Protein AF-A0A2V5MCS7-F1 (afdb_monomer)

Sequence (95 aa):
VQAITQTRDGYLWIGTRDGLARFDGVAFTVFRTESHEGLGSDDIRVLREDSSGRLWVGTFNGGLSSYANGKFTHHTTRDGLPGNGVDWSAWKVTG

Secondary structure (DSSP, 8-state):
--EEEE-TTS-EEEEETTEEEEE-SS-EEEE-TTT-TT---S-EEEEEE-TTSPEEEEESSS-EEEEETTEEEEE-GGGT-S-SS--GGGTTS--

Solvent-accessible surface area (backbone atoms only — not comparable to full-atom values): 5342 Å² total; per-residue (Å²): 122,63,26,70,40,73,45,96,91,66,36,39,35,37,20,21,77,82,12,42,36,38,32,73,89,84,54,76,48,79,45,38,48,96,81,34,74,30,48,48,38,29,33,23,56,42,61,46,70,50,97,86,68,36,36,38,37,31,12,62,73,26,11,37,18,37,39,48,96,94,40,52,42,61,43,39,51,91,74,69,41,96,52,33,61,72,59,89,80,72,76,84,81,78,131

Foldseek 3Di:
DQDWDAFPVGWIWDFAQQFIWIDPPPDIDTDAVVVAPQDQHSRWHDWDADPVRKIWTQHALRAIWIDDPRHIHHDAVVNVPPHSHPDPPPPPPDD

Nearest PDB structures (foldseek):
  4a2l-assembly2_D  TM=8.772E-01  e=1.116E-04  Bacteroides thetaiotaomicron VPI-5482
  4a2m-assembly2_D  TM=8.739E-01  e=9.970E-05  Bacteroides thetaiotaomicron VPI-5482
  4a2m-assembly2_C  TM=8.747E-01  e=1.181E-04  Bacteroides thetaiotaomicron VPI-5482
  4a2m-assembly1_B  TM=8.738E-01  e=1.055E-04  Bacteroides thetaiotaomicron VPI-5482
  4a2l-assembly1_B  TM=8.717E-01  e=2.328E-04  Bacteroides thetaiotaomicron VPI-5482

Mean predicted aligned error: 6.32 Å

pLDDT: mean 87.17, std 16.76, range [36.97, 98.69]

Structure (mmCIF, N/CA/C/O backbone):
data_AF-A0A2V5MCS7-F1
#
_entry.id   AF-A0A2V5MCS7-F1
#
loop_
_atom_site.group_PDB
_atom_site.id
_atom_site.type_symbol
_atom_site.label_atom_id
_atom_site.label_alt_id
_atom_site.label_comp_id
_atom_site.label_asym_id
_atom_site.label_entity_id
_atom_site.label_seq_id
_atom_site.pdbx_PDB_ins_code
_atom_site.Cartn_x
_atom_site.Cartn_y
_atom_site.Cartn_z
_atom_site.occupancy
_atom_site.B_iso_or_equiv
_atom_site.auth_seq_id
_atom_site.auth_comp_id
_atom_site.auth_asym_id
_atom_site.auth_atom_id
_atom_site.pdbx_PDB_model_num
ATOM 1 N N . VAL A 1 1 ? -10.047 -11.302 -4.236 1.00 86.75 1 VAL A N 1
ATOM 2 C CA . VAL A 1 1 ? -9.218 -10.912 -3.073 1.00 86.75 1 VAL A CA 1
ATOM 3 C C . VAL A 1 1 ? -7.971 -11.776 -3.072 1.00 86.75 1 VAL A C 1
ATOM 5 O O . VAL A 1 1 ? -8.107 -12.980 -3.248 1.00 86.75 1 VAL A O 1
ATOM 8 N N . GLN A 1 2 ? -6.790 -11.169 -2.969 1.00 95.25 2 GLN A N 1
ATOM 9 C CA . GLN A 1 2 ? -5.485 -11.852 -2.981 1.00 95.25 2 GLN A CA 1
ATOM 10 C C . GLN A 1 2 ? -4.744 -11.717 -1.651 1.00 95.25 2 GLN A C 1
ATOM 12 O O . GLN A 1 2 ? -4.045 -12.641 -1.252 1.00 95.25 2 GLN A O 1
ATOM 17 N N . ALA A 1 3 ? -4.932 -10.595 -0.958 1.00 96.69 3 ALA A N 1
ATOM 18 C CA . ALA A 1 3 ? -4.349 -10.335 0.349 1.00 96.69 3 ALA A CA 1
ATOM 19 C C . ALA A 1 3 ? -5.344 -9.574 1.225 1.00 96.69 3 ALA A C 1
ATOM 21 O O . ALA A 1 3 ? -6.196 -8.842 0.717 1.00 96.69 3 ALA A O 1
ATOM 22 N N 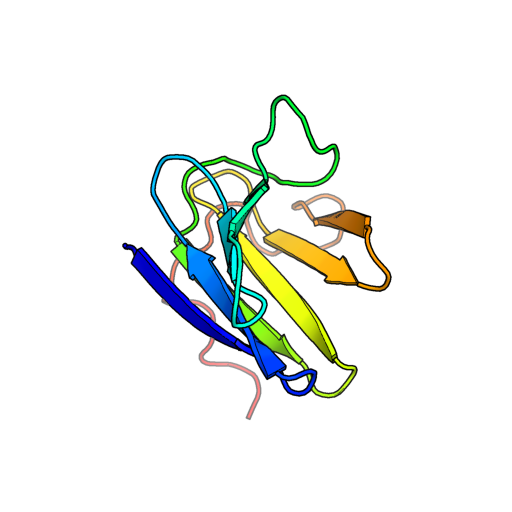. ILE A 1 4 ? -5.218 -9.733 2.537 1.00 98.06 4 ILE A N 1
ATOM 23 C CA . ILE A 1 4 ? -5.982 -8.980 3.526 1.00 98.06 4 ILE A CA 1
ATOM 24 C C . ILE A 1 4 ? -5.121 -8.781 4.773 1.00 98.06 4 ILE A C 1
ATOM 26 O O . ILE A 1 4 ? -4.441 -9.710 5.203 1.00 98.06 4 ILE A O 1
ATOM 30 N N . THR A 1 5 ? -5.128 -7.579 5.341 1.00 98.38 5 THR A N 1
ATOM 31 C CA . THR A 1 5 ? -4.506 -7.304 6.642 1.00 98.38 5 THR A CA 1
ATOM 32 C C . THR A 1 5 ? -5.298 -6.231 7.366 1.00 98.38 5 THR A C 1
ATOM 34 O O . THR A 1 5 ? -5.761 -5.280 6.743 1.00 98.38 5 THR A O 1
ATOM 37 N N . GLN A 1 6 ? -5.439 -6.360 8.680 1.00 98.25 6 GLN A N 1
ATOM 38 C CA . GLN A 1 6 ? -5.853 -5.241 9.517 1.00 98.25 6 GLN A CA 1
ATOM 39 C C . GLN A 1 6 ? -4.595 -4.530 10.015 1.00 98.25 6 GLN A C 1
ATOM 41 O O . GLN A 1 6 ? -3.641 -5.200 10.412 1.00 98.25 6 GLN A O 1
ATOM 46 N N . THR A 1 7 ? -4.574 -3.203 9.948 1.00 97.75 7 THR A N 1
ATOM 47 C CA . THR A 1 7 ? -3.491 -2.384 10.503 1.00 97.75 7 THR A CA 1
ATOM 48 C C . THR A 1 7 ? -3.802 -1.969 11.941 1.00 97.75 7 THR A C 1
ATOM 50 O O . THR A 1 7 ? -4.954 -2.005 12.379 1.00 97.75 7 THR A O 1
ATOM 53 N N . ARG A 1 8 ? -2.776 -1.587 12.707 1.00 96.62 8 ARG A N 1
ATOM 54 C CA . ARG A 1 8 ? -2.897 -1.209 14.130 1.00 96.62 8 ARG A CA 1
ATOM 55 C C . ARG A 1 8 ? -3.799 -0.006 14.386 1.00 96.62 8 ARG A C 1
ATOM 57 O O . ARG A 1 8 ? -4.348 0.116 15.476 1.00 96.62 8 ARG A O 1
ATOM 64 N N . ASP A 1 9 ? -3.953 0.866 13.399 1.00 94.94 9 ASP A N 1
ATOM 65 C CA . ASP A 1 9 ? -4.883 1.999 13.416 1.00 94.94 9 ASP A CA 1
ATOM 66 C C . ASP A 1 9 ? -6.347 1.597 13.139 1.00 94.94 9 ASP A C 1
ATOM 68 O O . ASP A 1 9 ? -7.235 2.446 13.148 1.00 94.94 9 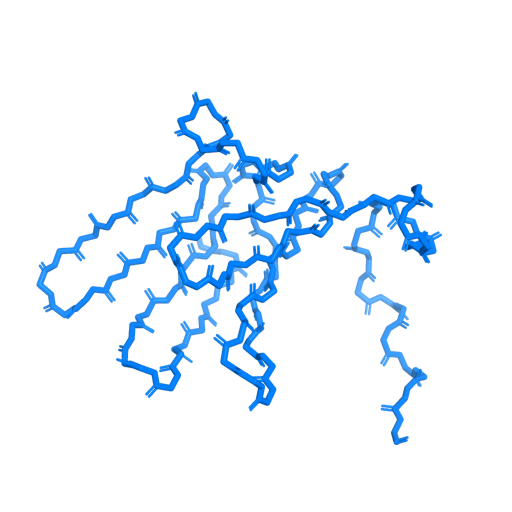ASP A O 1
ATOM 72 N N .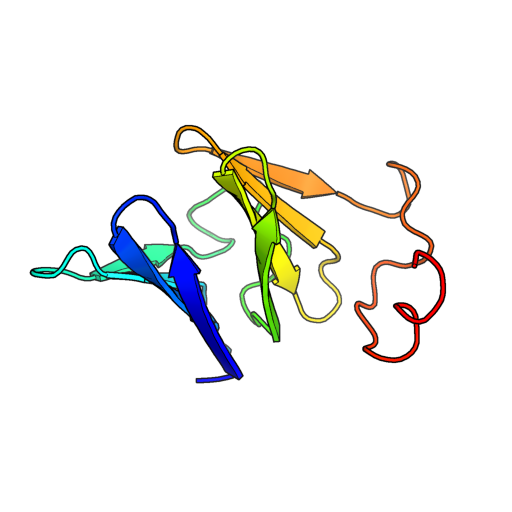 GLY A 1 10 ? -6.613 0.303 12.942 1.00 96.75 10 GLY A N 1
ATOM 73 C CA . GLY A 1 10 ? -7.949 -0.277 12.855 1.00 96.75 10 GLY A CA 1
ATOM 74 C C . GLY A 1 10 ? -8.472 -0.471 11.434 1.00 96.75 10 GLY A C 1
ATOM 75 O O . GLY A 1 10 ? -9.463 -1.187 11.272 1.00 96.75 10 GLY A O 1
ATOM 76 N N . TYR A 1 11 ? -7.813 0.081 10.408 1.00 97.94 11 TYR A N 1
ATOM 77 C CA . TYR A 1 11 ? -8.255 -0.099 9.024 1.00 97.94 11 TYR A CA 1
ATOM 78 C C . TYR A 1 11 ? -8.053 -1.534 8.542 1.00 97.94 11 TYR A C 1
ATOM 80 O O . TYR A 1 11 ? -7.048 -2.187 8.828 1.00 97.94 11 TYR A O 1
ATOM 88 N N . LEU A 1 12 ? -8.989 -2.004 7.723 1.00 98.50 12 LEU A N 1
ATOM 89 C CA . LEU A 1 12 ? -8.840 -3.249 6.984 1.00 98.50 12 LEU A CA 1
ATOM 90 C C . LEU A 1 12 ? -8.368 -2.942 5.564 1.00 98.50 12 LEU A C 1
ATOM 92 O O . LEU A 1 12 ? -9.026 -2.216 4.824 1.00 98.50 12 LEU A O 1
ATOM 96 N N . TRP A 1 13 ? -7.246 -3.525 5.173 1.00 98.56 13 TRP A N 1
ATOM 97 C CA . TRP A 1 13 ? -6.657 -3.383 3.849 1.00 98.56 13 TRP A CA 1
ATOM 98 C C . TRP A 1 13 ? -6.827 -4.664 3.048 1.00 98.56 13 TRP A C 1
ATOM 100 O O . TRP A 1 13 ? -6.601 -5.761 3.560 1.00 98.56 13 TRP A O 1
ATOM 110 N N . ILE A 1 14 ? -7.217 -4.526 1.783 1.00 98.69 14 ILE A N 1
ATOM 111 C CA . ILE A 1 14 ? -7.576 -5.636 0.903 1.00 98.69 14 ILE A CA 1
ATOM 112 C C . ILE A 1 14 ? -6.861 -5.464 -0.434 1.00 98.69 14 ILE A C 1
ATOM 114 O O . ILE A 1 14 ? -7.099 -4.505 -1.167 1.00 98.69 14 ILE A O 1
ATOM 118 N N . GLY A 1 15 ? -6.006 -6.428 -0.763 1.00 98.19 15 GLY A N 1
ATOM 119 C CA . GLY A 1 15 ? -5.343 -6.517 -2.054 1.00 98.19 15 GLY A CA 1
ATOM 120 C C . GLY A 1 15 ? -6.224 -7.230 -3.074 1.00 98.19 15 GLY A C 1
ATOM 121 O O . GLY A 1 15 ? -6.752 -8.322 -2.809 1.00 98.19 15 GLY A O 1
ATOM 122 N N . THR A 1 16 ? -6.392 -6.622 -4.244 1.00 97.69 16 THR A N 1
ATOM 123 C CA . THR A 1 16 ? -7.155 -7.176 -5.365 1.00 97.69 16 THR A CA 1
ATOM 124 C C . THR A 1 16 ? -6.336 -7.126 -6.654 1.00 97.69 16 THR A C 1
ATOM 126 O O . THR A 1 16 ? -5.240 -6.580 -6.663 1.00 97.69 16 THR A O 1
ATOM 129 N N . ARG A 1 17 ? -6.882 -7.679 -7.746 1.00 96.75 17 ARG A N 1
ATOM 130 C CA . ARG A 1 17 ? -6.270 -7.567 -9.081 1.00 96.75 17 ARG A CA 1
ATOM 131 C C . ARG A 1 17 ? -6.467 -6.188 -9.722 1.00 96.75 17 ARG A C 1
ATOM 133 O O . ARG A 1 17 ? -5.907 -5.947 -10.782 1.00 96.75 17 ARG A O 1
ATOM 140 N N . ASP A 1 18 ? -7.317 -5.357 -9.126 1.00 96.38 18 ASP A N 1
ATOM 141 C CA . ASP A 1 18 ? -7.747 -4.059 -9.646 1.00 96.38 18 ASP A CA 1
ATOM 142 C C . ASP A 1 18 ? -7.703 -2.998 -8.529 1.00 96.38 18 ASP A C 1
ATOM 144 O O . ASP A 1 18 ? -8.665 -2.284 -8.241 1.00 96.38 18 ASP A O 1
ATOM 148 N N . GLY A 1 19 ? -6.573 -2.963 -7.827 1.00 96.81 19 GLY A N 1
ATOM 149 C CA . GLY A 1 19 ? -6.244 -1.958 -6.829 1.00 96.81 19 GLY A CA 1
ATOM 150 C C . GLY A 1 19 ? -6.239 -2.461 -5.389 1.00 96.81 19 GLY A C 1
ATOM 151 O O . GLY A 1 19 ? -6.538 -3.620 -5.064 1.00 96.81 19 GLY A O 1
ATOM 152 N N . LEU A 1 20 ? -5.880 -1.531 -4.508 1.00 98.31 20 LEU A N 1
ATOM 153 C CA . LEU A 1 20 ? -5.844 -1.691 -3.060 1.00 98.31 20 LEU A CA 1
ATOM 154 C C . LEU A 1 20 ? -7.074 -1.016 -2.455 1.00 98.31 20 LEU A C 1
ATOM 156 O O . LEU A 1 20 ? -7.308 0.164 -2.694 1.00 98.31 20 LEU A O 1
ATOM 160 N N . ALA A 1 21 ? -7.844 -1.733 -1.643 1.00 98.25 21 ALA A N 1
ATOM 161 C CA . ALA A 1 21 ? -8.958 -1.150 -0.905 1.00 98.25 21 ALA A CA 1
ATOM 162 C C . ALA A 1 21 ? -8.610 -1.000 0.579 1.00 98.25 21 ALA A C 1
ATOM 164 O O . ALA A 1 21 ? -7.981 -1.883 1.164 1.00 98.25 21 ALA A O 1
ATOM 165 N N . ARG A 1 22 ? -9.056 0.097 1.193 1.00 98.19 22 ARG A N 1
ATOM 166 C CA . ARG A 1 22 ? -9.016 0.330 2.640 1.00 98.19 22 ARG A CA 1
ATOM 167 C C . ARG A 1 22 ? -10.426 0.549 3.157 1.00 98.19 22 ARG A C 1
ATOM 169 O O . ARG A 1 22 ? -11.141 1.386 2.619 1.00 98.19 22 ARG A O 1
ATOM 176 N N . PHE A 1 23 ? -10.797 -0.166 4.205 1.00 98.50 23 PHE A N 1
ATOM 177 C CA . PHE A 1 23 ? -12.080 -0.0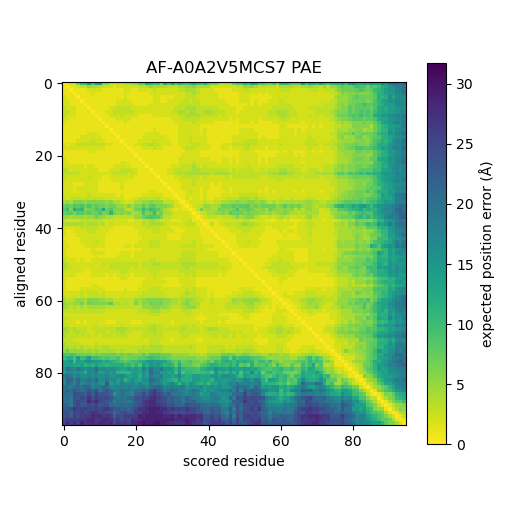51 4.881 1.00 98.50 23 PHE A CA 1
ATOM 178 C C . PHE A 1 23 ? -11.894 0.519 6.282 1.00 98.50 23 PHE A C 1
ATOM 180 O O . PHE A 1 23 ? -11.040 0.047 7.034 1.00 98.50 23 PHE A O 1
ATOM 187 N N . ASP A 1 24 ? -12.695 1.524 6.622 1.00 97.50 24 ASP A N 1
ATOM 188 C CA . ASP A 1 24 ? -12.651 2.240 7.904 1.00 97.50 24 ASP A CA 1
ATOM 189 C C . ASP A 1 24 ? -13.725 1.794 8.910 1.00 97.50 24 ASP A C 1
ATOM 191 O O . ASP A 1 24 ? -13.867 2.388 9.975 1.00 97.50 24 ASP A O 1
ATOM 195 N N . GLY A 1 25 ? -14.477 0.738 8.585 1.00 97.19 25 GLY A N 1
ATOM 196 C CA . GLY A 1 25 ? -15.640 0.297 9.360 1.00 97.19 25 GLY A CA 1
ATOM 197 C C . GLY A 1 25 ? -16.973 0.802 8.803 1.00 97.19 25 GLY A C 1
ATOM 198 O O . GLY A 1 25 ? -18.016 0.255 9.155 1.00 97.19 25 GLY A O 1
ATOM 199 N N . VAL A 1 26 ? -16.947 1.789 7.903 1.00 98.00 26 VAL A N 1
ATOM 200 C CA . VAL A 1 26 ? -18.131 2.413 7.297 1.00 98.00 26 VAL A CA 1
ATOM 201 C C . VAL A 1 26 ? -18.057 2.378 5.771 1.00 98.00 26 VAL A C 1
ATOM 203 O O . VAL A 1 26 ? -19.014 1.968 5.115 1.00 98.00 26 VAL A O 1
ATOM 206 N N . ALA A 1 27 ? -16.925 2.774 5.194 1.00 97.69 27 ALA A N 1
ATOM 207 C CA . ALA A 1 27 ? -16.739 2.971 3.766 1.00 97.69 27 ALA A CA 1
ATOM 208 C C . ALA A 1 27 ? -15.404 2.409 3.263 1.00 97.69 27 ALA A C 1
ATOM 210 O O . ALA A 1 27 ? -14.423 2.273 3.997 1.00 97.69 27 ALA A O 1
ATOM 211 N N . PHE A 1 28 ? -15.373 2.096 1.966 1.00 97.94 28 PHE A N 1
ATOM 212 C CA . PHE A 1 28 ? -14.155 1.717 1.260 1.00 97.94 28 PHE A CA 1
ATOM 213 C C . PHE A 1 28 ? -13.555 2.924 0.537 1.00 97.94 28 PHE A C 1
ATOM 215 O O . PHE A 1 28 ? -14.246 3.639 -0.184 1.00 97.94 28 PHE A O 1
ATOM 222 N N . THR A 1 29 ? -12.245 3.102 0.667 1.00 96.88 29 THR A N 1
ATOM 223 C CA . THR A 1 29 ? -11.421 3.912 -0.237 1.00 96.88 29 THR A CA 1
ATOM 224 C C . THR A 1 29 ? -10.635 2.975 -1.145 1.00 96.88 29 THR A C 1
ATOM 226 O O . THR A 1 29 ? -10.050 2.009 -0.655 1.00 96.88 29 THR A O 1
ATOM 229 N N . VAL A 1 30 ? -10.613 3.243 -2.452 1.00 97.06 30 VAL A N 1
ATOM 230 C CA . VAL A 1 30 ? -9.890 2.425 -3.437 1.00 97.06 30 VAL A CA 1
ATOM 231 C C . VAL A 1 30 ? -8.731 3.221 -4.025 1.00 97.06 30 VAL A C 1
ATOM 233 O O . VAL A 1 30 ? -8.912 4.350 -4.474 1.00 97.06 30 VAL A O 1
ATOM 236 N N . PHE A 1 31 ? -7.553 2.607 -4.028 1.00 97.19 31 PHE A N 1
ATOM 237 C CA . PHE A 1 31 ? -6.314 3.140 -4.577 1.00 97.19 31 PHE A CA 1
ATOM 238 C C . PHE A 1 31 ? -5.939 2.362 -5.838 1.00 97.19 31 PHE A C 1
ATOM 240 O O . PHE A 1 31 ? -5.867 1.129 -5.805 1.00 97.19 31 PHE A O 1
ATOM 247 N N . ARG A 1 32 ? -5.682 3.092 -6.926 1.00 96.62 32 ARG A N 1
ATOM 248 C CA . ARG A 1 32 ? -5.208 2.563 -8.211 1.00 96.62 32 ARG A CA 1
ATOM 249 C C . ARG A 1 32 ? -4.040 3.380 -8.740 1.00 96.62 32 ARG A C 1
ATOM 251 O O . ARG A 1 32 ? -3.920 4.559 -8.407 1.00 96.62 32 ARG A O 1
ATOM 258 N N . THR A 1 33 ? -3.230 2.775 -9.599 1.00 94.56 33 THR A N 1
ATOM 259 C CA . THR A 1 33 ? -2.063 3.408 -10.231 1.00 94.56 33 THR A CA 1
ATOM 260 C C . THR A 1 33 ? -2.419 4.693 -10.985 1.00 94.56 33 THR A C 1
ATOM 262 O O . THR A 1 33 ? -1.686 5.672 -10.901 1.00 94.56 33 THR A O 1
ATOM 265 N N . GLU A 1 34 ? -3.583 4.735 -11.640 1.00 91.62 34 GLU A N 1
ATOM 266 C CA . GLU A 1 34 ? -4.086 5.909 -12.373 1.00 91.62 34 GLU A CA 1
ATOM 267 C C . GLU A 1 34 ? -4.376 7.133 -11.487 1.00 91.62 34 GLU A C 1
ATOM 269 O O . GLU A 1 34 ? -4.359 8.264 -11.965 1.00 91.62 34 GLU A O 1
ATOM 274 N N . SER A 1 35 ? -4.676 6.913 -10.204 1.00 87.12 35 SER A N 1
ATOM 275 C CA . SER A 1 35 ? -5.156 7.951 -9.281 1.00 87.12 35 SER A CA 1
ATOM 276 C C . SER A 1 35 ? -4.189 8.230 -8.134 1.00 87.12 35 SER A C 1
ATOM 278 O O . SER A 1 35 ? -4.368 9.209 -7.413 1.00 87.12 35 SER A O 1
ATOM 280 N N . HIS A 1 36 ? -3.180 7.377 -7.943 1.00 87.44 36 HIS A N 1
ATOM 281 C CA . HIS A 1 36 ? -2.266 7.445 -6.811 1.00 87.44 36 HIS A CA 1
ATOM 282 C C . HIS A 1 36 ? -0.836 7.134 -7.246 1.00 87.44 36 HIS A C 1
ATOM 284 O O . HIS A 1 36 ? -0.427 5.974 -7.352 1.00 87.44 36 HIS A O 1
ATOM 290 N N . GLU A 1 37 ? -0.057 8.199 -7.433 1.00 83.62 37 GLU A N 1
ATOM 291 C CA . GLU A 1 37 ? 1.381 8.091 -7.654 1.00 83.62 37 GLU A CA 1
ATOM 292 C C . GLU A 1 37 ? 2.044 7.314 -6.508 1.00 83.62 37 GLU A C 1
ATOM 294 O O . GLU A 1 37 ? 1.738 7.512 -5.330 1.00 83.62 37 GLU A O 1
ATOM 299 N N . GLY A 1 38 ? 2.965 6.414 -6.856 1.00 87.38 38 GLY A N 1
ATOM 300 C CA . GLY A 1 38 ? 3.714 5.609 -5.891 1.00 87.38 38 GLY A CA 1
ATOM 301 C C . GLY A 1 38 ? 3.169 4.195 -5.657 1.00 87.38 38 GLY A C 1
ATOM 302 O O . GLY A 1 38 ? 3.856 3.398 -5.011 1.00 87.38 38 GLY A O 1
ATOM 303 N N . LEU A 1 39 ? 1.989 3.845 -6.184 1.00 93.38 39 LEU A N 1
ATOM 304 C CA . LEU A 1 39 ? 1.542 2.452 -6.276 1.00 93.38 39 LEU A CA 1
ATOM 305 C C . LEU A 1 39 ? 2.147 1.797 -7.528 1.00 93.38 39 LEU A C 1
ATOM 307 O O . LEU A 1 39 ? 1.982 2.306 -8.630 1.00 93.38 39 LEU A O 1
ATOM 311 N N . GLY A 1 40 ? 2.866 0.684 -7.364 1.00 89.88 40 GLY A N 1
ATOM 312 C CA . GLY A 1 40 ? 3.638 0.082 -8.460 1.00 89.88 40 GLY A CA 1
ATOM 313 C C . GLY A 1 40 ? 2.819 -0.687 -9.507 1.00 89.88 40 GLY A C 1
ATOM 314 O O . GLY A 1 40 ? 3.262 -0.827 -10.644 1.00 89.88 40 GLY A O 1
ATOM 315 N N . SER A 1 41 ? 1.654 -1.222 -9.133 1.00 94.62 41 SER A N 1
ATOM 316 C CA . SER A 1 41 ? 0.731 -1.966 -10.005 1.00 94.62 41 SER A CA 1
ATOM 317 C C . SER A 1 41 ? -0.611 -2.159 -9.288 1.00 94.62 41 SER A C 1
ATOM 319 O O . SER A 1 41 ? -0.652 -2.190 -8.056 1.00 94.62 41 SER A O 1
ATOM 321 N N . ASP A 1 42 ? -1.699 -2.293 -10.050 1.00 96.81 42 ASP A N 1
ATOM 322 C CA . ASP A 1 42 ? -3.046 -2.540 -9.519 1.00 96.81 42 ASP A CA 1
ATOM 323 C C . ASP A 1 42 ? -3.255 -3.996 -9.072 1.00 96.81 42 ASP A C 1
ATOM 325 O O . ASP A 1 42 ? -4.193 -4.287 -8.334 1.00 96.81 42 ASP A O 1
ATOM 329 N N . ASP A 1 43 ? -2.377 -4.923 -9.463 1.00 96.75 43 ASP A N 1
ATOM 330 C CA . ASP A 1 43 ? -2.453 -6.320 -9.029 1.00 96.75 43 ASP A CA 1
ATOM 331 C C . ASP A 1 43 ? -1.695 -6.513 -7.705 1.00 96.75 43 ASP A C 1
ATOM 333 O O . ASP A 1 43 ? -0.483 -6.756 -7.667 1.00 96.75 43 ASP A O 1
ATOM 337 N N . ILE A 1 44 ? -2.427 -6.367 -6.599 1.00 97.25 44 ILE A N 1
ATOM 338 C CA . ILE A 1 44 ? -1.911 -6.366 -5.229 1.00 97.25 44 ILE A CA 1
ATOM 339 C C . ILE A 1 44 ? -1.818 -7.790 -4.685 1.00 97.25 44 ILE A C 1
ATOM 341 O O . ILE A 1 44 ? -2.820 -8.471 -4.454 1.00 97.25 44 ILE A O 1
ATOM 345 N N . ARG A 1 45 ? -0.592 -8.230 -4.401 1.00 95.75 45 ARG A N 1
ATOM 346 C CA . ARG A 1 45 ? -0.295 -9.608 -3.989 1.00 95.75 45 ARG A CA 1
ATOM 347 C C . ARG A 1 45 ? -0.009 -9.761 -2.507 1.00 95.75 45 ARG A C 1
ATOM 349 O O . ARG A 1 45 ? -0.284 -10.822 -1.958 1.00 95.75 45 ARG A O 1
ATOM 356 N N . VAL A 1 46 ? 0.552 -8.736 -1.869 1.00 95.31 46 VAL A N 1
ATOM 357 C CA . VAL A 1 46 ? 1.024 -8.821 -0.482 1.00 95.31 46 VAL A CA 1
ATOM 358 C C . VAL A 1 46 ? 0.709 -7.534 0.257 1.00 95.31 46 VAL A C 1
ATOM 360 O O . VAL A 1 46 ? 0.893 -6.448 -0.286 1.00 95.31 46 VAL A O 1
ATOM 363 N N . LEU A 1 47 ? 0.278 -7.671 1.509 1.00 97.94 47 LEU A N 1
ATOM 364 C CA . LEU A 1 47 ? 0.070 -6.569 2.438 1.00 97.94 47 LEU A CA 1
ATOM 365 C C . LEU A 1 47 ? 0.714 -6.915 3.776 1.00 97.94 47 LEU A C 1
ATOM 367 O O . LEU A 1 47 ? 0.470 -7.999 4.309 1.00 97.94 47 LEU A O 1
ATOM 371 N N . ARG A 1 48 ? 1.537 -6.012 4.315 1.00 97.50 48 ARG A N 1
ATOM 372 C CA . ARG A 1 48 ? 2.154 -6.197 5.631 1.00 97.50 48 ARG A CA 1
ATOM 373 C C . ARG A 1 48 ? 2.456 -4.875 6.312 1.00 97.50 48 ARG A C 1
ATOM 375 O O . ARG A 1 48 ? 3.182 -4.056 5.766 1.00 97.50 48 ARG A O 1
ATOM 382 N N . GLU A 1 49 ? 1.943 -4.688 7.517 1.00 97.75 49 GLU A N 1
ATOM 383 C CA . GLU A 1 49 ? 2.350 -3.571 8.368 1.00 97.75 49 GLU A CA 1
ATOM 384 C C . GLU A 1 49 ? 3.695 -3.882 9.039 1.00 97.75 49 GLU A C 1
ATOM 386 O O . GLU A 1 49 ? 3.919 -5.005 9.504 1.00 97.75 49 GLU A O 1
ATOM 391 N N . ASP A 1 50 ? 4.599 -2.905 9.078 1.00 96.44 50 ASP A N 1
ATOM 392 C CA . ASP A 1 50 ? 5.822 -2.995 9.874 1.00 96.44 50 ASP A CA 1
ATOM 393 C C . ASP A 1 50 ? 5.644 -2.446 11.300 1.00 96.44 50 ASP A C 1
ATOM 395 O O . ASP A 1 50 ? 4.590 -1.948 11.696 1.00 96.44 50 ASP A O 1
ATOM 399 N N . SER A 1 51 ? 6.696 -2.546 12.115 1.00 95.81 51 SER A N 1
ATOM 400 C CA . SER A 1 51 ? 6.661 -2.091 13.508 1.00 95.81 51 SER A CA 1
ATOM 401 C C . SER A 1 51 ? 6.471 -0.578 13.663 1.00 95.81 51 SER A C 1
ATOM 403 O O . SER A 1 51 ? 6.059 -0.154 14.744 1.00 95.81 51 SER A O 1
ATOM 405 N N . SER A 1 52 ? 6.732 0.209 12.612 1.00 95.69 52 SER A N 1
ATOM 406 C CA . SER A 1 52 ? 6.565 1.666 12.576 1.00 95.69 52 SER A CA 1
ATOM 407 C C . SER A 1 52 ? 5.174 2.117 12.117 1.00 95.69 52 SER A C 1
ATOM 409 O O . SER A 1 52 ? 4.900 3.315 12.106 1.00 95.69 52 SER A O 1
ATOM 411 N N . GLY A 1 53 ? 4.290 1.178 11.759 1.00 95.06 53 GLY A N 1
ATOM 412 C CA . GLY A 1 53 ? 2.944 1.474 11.262 1.00 95.06 53 GLY A CA 1
ATOM 413 C C . GLY A 1 53 ? 2.883 1.773 9.763 1.00 95.06 53 GLY A C 1
ATOM 414 O O . GLY A 1 53 ? 1.869 2.250 9.258 1.00 95.06 53 GLY A O 1
ATOM 415 N N . ARG A 1 54 ? 3.965 1.516 9.021 1.00 97.38 54 ARG A N 1
ATOM 416 C CA . ARG A 1 54 ? 3.975 1.639 7.563 1.00 97.38 54 ARG A CA 1
ATOM 417 C C . ARG A 1 54 ? 3.434 0.359 6.946 1.00 97.38 54 ARG A C 1
ATOM 419 O O . ARG A 1 54 ? 3.888 -0.741 7.264 1.00 97.38 54 ARG A O 1
ATOM 426 N N . LEU A 1 55 ? 2.499 0.511 6.016 1.00 98.00 55 LEU A N 1
ATOM 427 C CA . LEU A 1 55 ? 1.973 -0.601 5.239 1.00 98.00 55 LEU A CA 1
ATOM 428 C C . LEU A 1 55 ? 2.853 -0.833 4.012 1.00 98.00 55 LEU A C 1
ATOM 430 O O . LEU A 1 55 ? 2.976 0.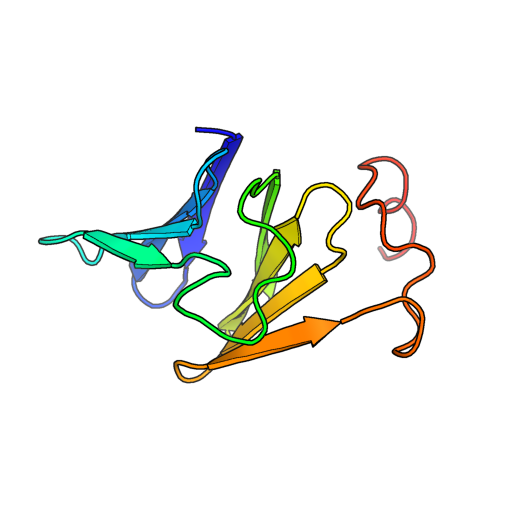034 3.152 1.00 98.00 55 LEU A O 1
ATOM 434 N N . TRP A 1 56 ? 3.424 -2.021 3.906 1.00 97.62 56 TRP A N 1
ATOM 435 C CA . TRP A 1 56 ? 4.120 -2.505 2.724 1.00 97.62 56 TRP A CA 1
ATOM 436 C C . TRP A 1 56 ? 3.150 -3.245 1.805 1.00 97.62 56 TRP A C 1
ATOM 438 O O . TRP A 1 56 ? 2.378 -4.098 2.248 1.00 97.62 56 TRP A O 1
ATOM 448 N N . VAL A 1 57 ? 3.206 -2.908 0.520 1.00 97.50 57 VAL A N 1
ATOM 449 C CA . VAL A 1 57 ? 2.294 -3.350 -0.535 1.00 97.50 57 VAL A CA 1
ATOM 450 C C . VAL A 1 57 ? 3.120 -3.976 -1.652 1.00 97.50 57 VAL A C 1
ATOM 452 O O . VAL A 1 57 ? 3.766 -3.280 -2.435 1.00 97.50 57 VAL A O 1
ATOM 455 N N . GLY A 1 58 ? 3.126 -5.304 -1.713 1.00 95.00 58 GLY A N 1
ATOM 456 C CA . GLY A 1 58 ? 3.773 -6.046 -2.792 1.00 95.00 58 GLY A CA 1
ATOM 457 C C . GLY A 1 58 ? 2.839 -6.158 -3.988 1.00 95.00 58 GLY A C 1
ATOM 458 O O . GLY A 1 58 ? 1.701 -6.616 -3.846 1.00 95.00 58 GLY A O 1
ATOM 459 N N . THR A 1 59 ? 3.321 -5.763 -5.162 1.00 93.38 59 THR A N 1
ATOM 460 C CA . THR A 1 59 ? 2.528 -5.739 -6.396 1.00 93.38 59 THR A CA 1
ATOM 461 C C . THR A 1 59 ? 3.081 -6.721 -7.429 1.00 93.38 59 THR A C 1
ATOM 463 O O . THR A 1 59 ? 4.263 -7.073 -7.410 1.00 93.38 59 THR A O 1
ATOM 466 N N . PHE A 1 60 ? 2.234 -7.210 -8.335 1.00 91.06 60 PHE A N 1
ATOM 467 C CA . PHE A 1 60 ? 2.671 -8.106 -9.403 1.00 91.06 60 PHE A CA 1
ATOM 468 C C . PHE A 1 60 ? 3.483 -7.332 -10.446 1.00 91.06 60 PHE A C 1
ATOM 470 O O . PHE A 1 60 ? 2.953 -6.439 -11.107 1.00 91.06 60 PHE A O 1
ATOM 477 N N . ASN A 1 61 ? 4.771 -7.674 -10.576 1.00 86.25 61 ASN A N 1
ATOM 478 C CA . ASN A 1 61 ? 5.763 -7.057 -11.473 1.00 86.25 61 ASN A CA 1
ATOM 479 C C . ASN A 1 61 ? 5.995 -5.542 -11.301 1.00 86.25 61 ASN A C 1
ATOM 481 O O . ASN A 1 61 ? 6.861 -4.985 -11.972 1.00 86.25 61 ASN A O 1
ATOM 485 N N . GLY A 1 62 ? 5.274 -4.887 -10.393 1.00 83.88 62 GLY A N 1
ATOM 486 C CA . GLY A 1 62 ? 5.425 -3.474 -10.068 1.00 83.88 62 GLY A CA 1
ATOM 487 C C . GLY A 1 62 ? 6.342 -3.219 -8.875 1.00 83.88 62 GLY A C 1
ATOM 488 O O . GLY A 1 62 ? 6.415 -2.089 -8.422 1.00 83.88 62 GLY A O 1
ATOM 489 N N . GLY A 1 63 ? 7.033 -4.223 -8.328 1.00 88.38 63 GLY A N 1
ATOM 490 C CA . GLY A 1 63 ? 7.875 -4.051 -7.142 1.00 88.38 63 GLY A CA 1
ATOM 491 C C . GLY A 1 63 ? 7.075 -3.805 -5.860 1.00 88.38 63 GLY A C 1
ATOM 492 O O . GLY A 1 63 ? 5.984 -4.359 -5.666 1.00 88.38 63 GLY A O 1
ATOM 493 N N . LEU A 1 64 ? 7.651 -3.000 -4.964 1.00 92.69 64 LEU A N 1
ATOM 494 C CA . LEU A 1 64 ? 7.145 -2.773 -3.614 1.00 92.69 64 LEU A CA 1
ATOM 495 C C . LEU A 1 64 ? 6.723 -1.313 -3.444 1.00 92.69 64 LEU A C 1
ATOM 497 O O . LEU A 1 64 ? 7.490 -0.401 -3.727 1.00 92.69 64 LEU A O 1
ATOM 501 N N . SER A 1 65 ? 5.525 -1.081 -2.927 1.00 95.56 65 SER A N 1
ATOM 502 C CA . SER A 1 65 ? 5.078 0.244 -2.501 1.00 95.56 65 SER A CA 1
ATOM 503 C C . SER A 1 65 ? 4.959 0.283 -0.983 1.00 95.56 65 SER A C 1
ATOM 505 O O . SER A 1 65 ? 4.634 -0.719 -0.352 1.00 95.56 65 SER A O 1
ATOM 507 N N . SER A 1 66 ? 5.200 1.439 -0.377 1.00 96.06 66 SER A N 1
ATOM 508 C CA . SER A 1 66 ? 4.924 1.663 1.041 1.00 96.06 66 SER A CA 1
ATOM 509 C C . SER A 1 66 ? 3.919 2.786 1.228 1.00 96.06 66 SER A C 1
ATOM 511 O O . SER A 1 66 ? 4.073 3.830 0.601 1.00 96.06 66 SER A O 1
ATOM 513 N N . TYR A 1 67 ? 2.953 2.604 2.120 1.00 97.06 67 TYR A N 1
ATOM 514 C CA . TYR A 1 67 ? 1.987 3.617 2.518 1.00 97.06 67 TYR A CA 1
ATOM 515 C C . TYR A 1 67 ? 2.242 4.067 3.955 1.00 97.06 67 TYR A C 1
ATOM 517 O O . TYR A 1 67 ? 2.243 3.257 4.884 1.00 97.06 67 TYR A O 1
ATOM 525 N N . ALA A 1 68 ? 2.464 5.365 4.133 1.00 95.69 68 ALA A N 1
ATOM 526 C CA . ALA A 1 68 ? 2.601 5.998 5.438 1.00 95.69 68 ALA A CA 1
ATOM 527 C C . ALA A 1 68 ? 2.118 7.447 5.352 1.00 95.69 68 ALA A C 1
ATOM 529 O O . ALA A 1 68 ? 2.356 8.127 4.354 1.00 95.69 68 ALA A O 1
ATOM 530 N N . ASN A 1 69 ? 1.452 7.935 6.402 1.00 92.94 69 ASN A N 1
ATOM 531 C CA . ASN A 1 69 ? 0.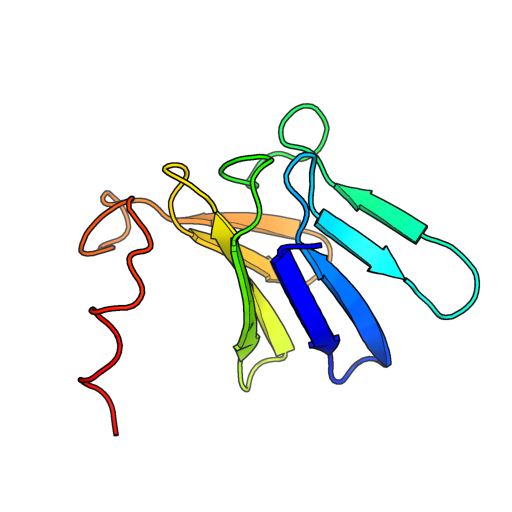998 9.328 6.499 1.00 92.94 69 ASN A CA 1
ATOM 532 C C . ASN A 1 69 ? 0.194 9.802 5.271 1.00 92.94 69 ASN A C 1
ATOM 534 O O . ASN A 1 69 ? 0.385 10.915 4.781 1.00 92.94 69 ASN A O 1
ATOM 538 N N . GLY A 1 70 ? -0.677 8.939 4.738 1.00 92.06 70 GLY A N 1
ATOM 539 C CA . GLY A 1 70 ? -1.526 9.280 3.595 1.00 92.06 70 GLY A CA 1
ATOM 540 C C . GLY A 1 70 ? -0.852 9.196 2.224 1.00 92.06 70 GLY A C 1
ATOM 541 O O . GLY A 1 70 ? -1.501 9.518 1.234 1.00 92.06 70 GLY A O 1
ATOM 542 N N . LYS A 1 71 ? 0.421 8.790 2.141 1.00 94.00 71 LYS A N 1
ATOM 543 C CA . LYS A 1 71 ? 1.206 8.829 0.900 1.00 94.00 71 LYS A CA 1
ATOM 544 C C . LYS A 1 71 ? 1.795 7.474 0.547 1.00 94.00 71 LYS A C 1
ATOM 546 O O . LYS A 1 71 ? 2.267 6.758 1.430 1.00 94.00 71 LYS A O 1
ATOM 551 N N . PHE A 1 72 ? 1.813 7.170 -0.749 1.00 95.88 72 PHE A N 1
ATOM 552 C CA . PHE A 1 72 ? 2.565 6.046 -1.290 1.00 95.88 72 PHE A CA 1
ATOM 553 C C . PHE A 1 72 ? 3.993 6.463 -1.653 1.00 95.88 72 PHE A C 1
ATOM 555 O O . PHE A 1 72 ? 4.269 7.600 -2.029 1.00 95.88 72 PHE A O 1
ATOM 562 N N . THR A 1 73 ? 4.915 5.518 -1.543 1.00 94.12 73 THR A N 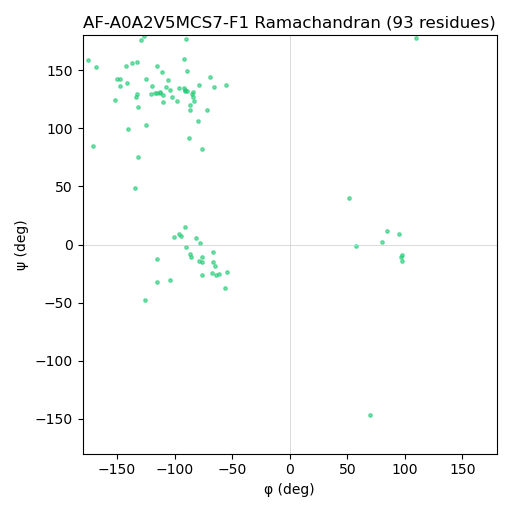1
ATOM 563 C CA . THR A 1 73 ? 6.277 5.619 -2.068 1.00 94.12 73 THR A CA 1
ATOM 564 C C . THR A 1 73 ? 6.587 4.322 -2.786 1.00 94.12 73 THR A C 1
ATOM 566 O O . THR A 1 73 ? 6.391 3.248 -2.215 1.00 94.12 73 THR A O 1
ATOM 569 N N . HIS A 1 74 ? 7.027 4.427 -4.037 1.00 92.75 74 HIS A N 1
ATOM 570 C CA . HIS A 1 74 ? 7.398 3.282 -4.858 1.00 92.75 74 HIS A CA 1
ATOM 571 C C . HIS A 1 74 ? 8.874 2.961 -4.661 1.00 92.75 74 HIS A C 1
ATOM 573 O O . HIS A 1 74 ? 9.709 3.858 -4.711 1.00 92.75 74 HIS A O 1
ATOM 579 N N . HIS A 1 75 ? 9.170 1.686 -4.441 1.00 86.88 75 HIS A N 1
ATOM 580 C CA . HIS A 1 75 ? 10.514 1.154 -4.284 1.00 86.88 75 HIS A CA 1
ATOM 581 C C . HIS A 1 75 ? 10.779 0.176 -5.424 1.00 86.88 75 HIS A C 1
ATOM 583 O O . HIS A 1 75 ? 9.987 -0.731 -5.700 1.00 86.88 75 HIS A O 1
ATOM 589 N N . THR A 1 76 ? 11.914 0.357 -6.082 1.00 78.38 76 THR A N 1
ATOM 590 C CA . THR A 1 76 ? 12.355 -0.425 -7.238 1.00 78.38 76 THR A CA 1
ATOM 591 C C . THR A 1 76 ? 13.751 -0.996 -7.004 1.00 78.38 76 THR A C 1
ATOM 593 O O . THR A 1 76 ? 14.396 -0.742 -5.988 1.00 78.38 76 THR A O 1
ATOM 596 N N . THR A 1 77 ? 14.277 -1.739 -7.976 1.00 75.56 77 THR A N 1
ATOM 597 C CA . THR A 1 77 ? 15.693 -2.146 -7.992 1.00 75.56 77 THR A CA 1
ATOM 598 C C . THR A 1 77 ? 16.674 -0.972 -7.881 1.00 75.56 77 THR A C 1
ATOM 600 O O . THR A 1 77 ? 17.793 -1.171 -7.417 1.00 75.56 77 THR A O 1
ATOM 603 N N . ARG A 1 78 ? 16.277 0.256 -8.251 1.00 72.81 78 ARG A N 1
ATOM 604 C CA . ARG A 1 78 ? 17.113 1.457 -8.056 1.00 72.81 78 ARG A CA 1
ATOM 605 C C . ARG A 1 78 ? 17.305 1.812 -6.582 1.00 72.81 78 ARG A C 1
ATOM 607 O O . ARG A 1 78 ? 18.318 2.405 -6.236 1.00 72.81 78 ARG A O 1
ATOM 614 N N . ASP A 1 79 ? 16.370 1.390 -5.738 1.00 74.69 79 ASP A N 1
ATOM 615 C CA . ASP A 1 79 ? 16.343 1.648 -4.297 1.00 74.69 79 ASP A CA 1
ATOM 616 C C . ASP A 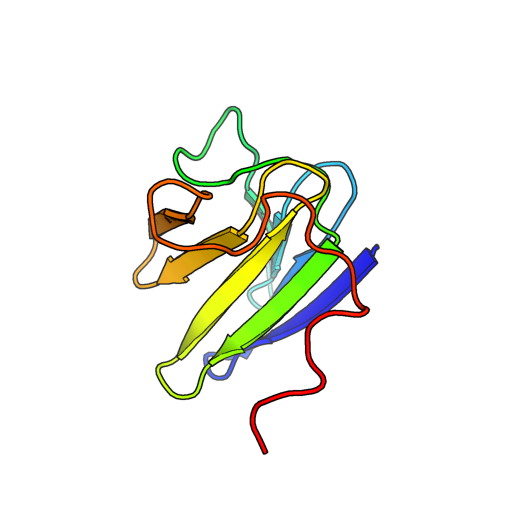1 79 ? 16.944 0.479 -3.494 1.00 74.69 79 ASP A C 1
ATOM 618 O O . ASP A 1 79 ? 16.866 0.444 -2.268 1.00 74.69 79 ASP A O 1
ATOM 622 N N . GLY A 1 80 ? 17.556 -0.493 -4.186 1.00 70.75 80 GLY A N 1
ATOM 623 C CA . GLY A 1 80 ? 18.233 -1.638 -3.577 1.00 70.75 80 GLY A CA 1
ATOM 624 C C . GLY A 1 80 ? 17.382 -2.902 -3.447 1.00 70.75 80 GLY A C 1
ATOM 625 O O . GLY A 1 80 ? 17.830 -3.859 -2.814 1.00 70.75 80 GLY A O 1
ATOM 626 N N . LEU A 1 81 ? 16.182 -2.957 -4.044 1.00 70.38 81 LEU A N 1
ATOM 627 C CA . LEU A 1 81 ? 15.413 -4.204 -4.079 1.00 70.38 81 LEU A CA 1
ATOM 628 C C . LEU A 1 81 ? 16.137 -5.274 -4.921 1.00 70.38 81 LEU A C 1
ATOM 630 O O . LEU A 1 81 ? 16.565 -4.976 -6.039 1.00 70.38 81 LEU A O 1
ATOM 634 N N . PRO A 1 82 ? 16.212 -6.536 -4.452 1.00 59.34 82 PRO A N 1
ATOM 635 C CA . PRO A 1 82 ? 16.865 -7.626 -5.185 1.00 59.34 82 PRO A CA 1
ATOM 636 C C . PRO A 1 82 ? 16.132 -8.004 -6.487 1.00 59.34 82 PRO A C 1
ATOM 638 O O . PRO A 1 82 ? 16.702 -8.669 -7.348 1.00 59.34 82 PRO A O 1
ATOM 641 N N . GLY A 1 83 ? 14.883 -7.558 -6.654 1.00 64.81 83 GLY A N 1
ATOM 642 C CA . GLY A 1 83 ? 14.093 -7.678 -7.876 1.00 64.81 83 GLY A CA 1
ATOM 643 C C . GLY A 1 83 ? 12.751 -6.946 -7.756 1.00 64.81 83 GLY A C 1
ATOM 644 O O . GLY A 1 83 ? 12.265 -6.710 -6.654 1.00 64.81 83 GLY A O 1
ATOM 645 N N . ASN A 1 84 ? 12.139 -6.595 -8.894 1.00 64.38 84 ASN A N 1
ATOM 646 C CA . ASN A 1 84 ? 10.777 -6.024 -8.941 1.00 64.38 84 ASN A CA 1
ATOM 647 C C . ASN A 1 84 ? 9.683 -7.112 -8.962 1.00 64.38 84 ASN A C 1
ATOM 649 O O . ASN A 1 84 ? 8.496 -6.816 -8.824 1.00 64.38 84 ASN A O 1
ATOM 653 N N . GLY A 1 85 ? 10.080 -8.373 -9.152 1.00 60.03 85 GLY A N 1
ATOM 654 C CA . GLY A 1 85 ? 9.221 -9.525 -8.925 1.00 60.03 85 GLY A CA 1
ATOM 655 C C . GLY A 1 85 ? 9.190 -9.817 -7.434 1.00 60.03 85 GLY A C 1
ATOM 656 O O . GLY A 1 85 ? 10.171 -10.310 -6.883 1.00 60.03 85 GLY A O 1
ATOM 657 N N . VAL A 1 86 ? 8.075 -9.506 -6.777 1.00 56.53 86 VAL A N 1
ATOM 658 C CA . VAL A 1 86 ? 7.843 -9.959 -5.404 1.00 56.53 86 VAL A CA 1
ATOM 659 C C . VAL A 1 86 ? 7.455 -11.439 -5.477 1.00 56.53 86 VAL A C 1
ATOM 661 O O . VAL A 1 86 ? 6.275 -11.779 -5.529 1.00 56.53 86 VAL A O 1
ATOM 664 N N . ASP A 1 87 ? 8.460 -12.314 -5.569 1.00 49.97 87 ASP A N 1
ATOM 665 C CA . ASP A 1 87 ? 8.294 -13.763 -5.442 1.00 49.97 87 ASP A CA 1
ATOM 666 C C . ASP A 1 87 ? 8.484 -14.186 -3.977 1.00 49.97 87 ASP A C 1
ATOM 668 O O . ASP A 1 87 ? 9.420 -13.778 -3.285 1.00 49.97 87 ASP A O 1
ATOM 672 N N . TRP A 1 88 ? 7.561 -15.010 -3.494 1.00 49.22 88 TRP A N 1
ATOM 673 C CA . TRP A 1 88 ? 7.387 -15.414 -2.096 1.00 49.22 88 TRP A CA 1
ATOM 674 C C . TRP A 1 88 ? 8.539 -16.276 -1.547 1.00 49.22 88 TRP A C 1
ATOM 676 O O . TRP A 1 88 ? 8.590 -16.560 -0.350 1.00 49.22 88 TRP A O 1
ATOM 686 N N . SER A 1 89 ? 9.486 -16.673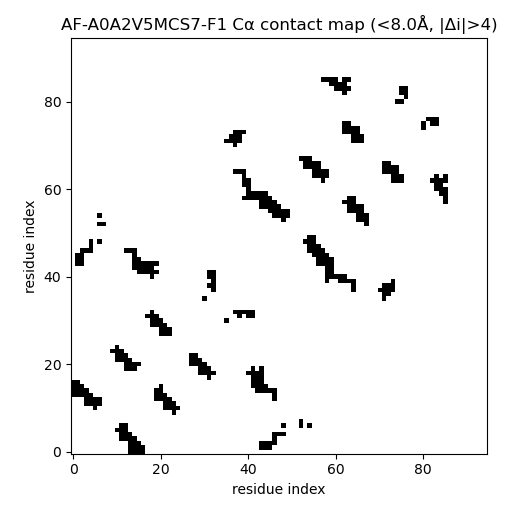 -2.395 1.00 45.91 89 SER A N 1
ATOM 687 C CA . SER A 1 89 ? 10.639 -17.503 -2.042 1.00 45.91 89 SER A CA 1
ATOM 688 C C . SER A 1 89 ? 11.786 -16.736 -1.356 1.00 45.91 89 SER A C 1
ATOM 690 O O . SER A 1 89 ? 12.644 -17.360 -0.731 1.00 45.91 89 SER A O 1
ATOM 692 N N . ALA A 1 90 ? 11.795 -15.397 -1.394 1.00 48.28 90 ALA A N 1
ATOM 693 C CA . ALA A 1 90 ? 12.947 -14.598 -0.956 1.00 48.28 90 ALA A CA 1
ATOM 694 C C . ALA A 1 90 ? 13.006 -14.252 0.551 1.00 48.28 90 ALA A C 1
ATOM 696 O O . ALA A 1 90 ? 14.027 -13.752 1.017 1.00 48.28 90 ALA A O 1
ATOM 697 N N . TRP A 1 91 ? 11.965 -14.524 1.352 1.00 47.47 91 TRP A N 1
ATOM 698 C CA . TRP A 1 91 ? 11.880 -14.020 2.742 1.00 47.47 91 TRP A CA 1
ATOM 699 C C . TRP A 1 91 ? 12.467 -14.926 3.838 1.00 47.47 91 TRP A C 1
ATOM 701 O O . TRP A 1 91 ? 12.210 -14.714 5.021 1.00 47.47 91 TRP A O 1
ATOM 711 N N . LYS A 1 92 ? 13.273 -15.937 3.488 1.00 40.75 92 LYS A N 1
ATOM 712 C CA . LYS A 1 92 ? 13.886 -16.833 4.490 1.00 40.75 92 LYS A CA 1
ATOM 713 C C . LYS A 1 92 ? 15.146 -16.297 5.180 1.00 40.75 92 LYS A C 1
ATOM 715 O O . LYS A 1 92 ? 15.733 -17.034 5.966 1.00 40.75 92 LYS A O 1
ATOM 720 N N . VAL A 1 93 ? 15.566 -15.053 4.956 1.00 45.25 93 VAL A N 1
ATOM 721 C CA . VAL A 1 93 ? 16.778 -14.523 5.602 1.00 45.25 93 VAL A CA 1
ATOM 722 C C . VAL A 1 93 ? 16.518 -13.154 6.213 1.00 45.25 93 VAL A C 1
ATOM 724 O O . VAL A 1 93 ? 16.916 -12.143 5.657 1.00 45.25 93 VAL A O 1
ATOM 727 N N . THR A 1 94 ? 15.829 -13.148 7.349 1.00 39.28 94 THR A N 1
ATOM 728 C CA . THR A 1 94 ? 16.117 -12.300 8.521 1.00 39.28 94 THR A CA 1
ATOM 729 C C . THR A 1 94 ? 15.220 -12.780 9.662 1.00 39.28 94 THR A C 1
ATOM 731 O O . THR A 1 94 ? 14.096 -12.315 9.848 1.00 39.28 94 THR A O 1
ATOM 734 N N . GLY A 1 95 ? 15.704 -13.812 10.359 1.00 36.97 95 GLY A N 1
ATOM 735 C CA . GLY A 1 95 ? 15.293 -14.102 11.733 1.00 36.97 95 GLY A CA 1
ATOM 736 C C . GLY A 1 95 ? 16.057 -13.221 12.710 1.00 36.97 95 GLY A C 1
ATOM 737 O O . GLY A 1 95 ? 17.144 -12.736 12.317 1.00 36.97 95 GLY A O 1
#

Radius of gyration: 12.76 Å; Cα contacts (8 Å, |Δi|>4): 214; chains: 1; bounding box: 36×27×26 Å